Protein AF-A0A6F7WFU5-F1 (afdb_monomer_lite)

Structure (mmCIF, N/CA/C/O backbone):
data_AF-A0A6F7WFU5-F1
#
_entry.id   AF-A0A6F7WFU5-F1
#
loop_
_atom_site.group_PDB
_atom_site.id
_atom_site.type_symbol
_atom_site.label_atom_id
_atom_site.label_alt_id
_atom_site.label_comp_id
_atom_site.label_asym_id
_atom_site.label_entity_id
_atom_site.label_seq_id
_atom_site.pdbx_PDB_ins_code
_atom_site.Cartn_x
_atom_site.Cartn_y
_atom_site.Cartn_z
_atom_site.occupancy
_atom_site.B_iso_or_equiv
_atom_site.auth_seq_id
_atom_site.auth_comp_id
_atom_site.auth_asym_id
_atom_site.auth_atom_id
_atom_site.pdbx_PDB_model_num
ATOM 1 N N . MET A 1 1 ? 21.489 -22.222 -3.524 1.00 55.00 1 MET A N 1
ATOM 2 C CA . MET A 1 1 ? 21.203 -21.412 -4.727 1.00 55.00 1 MET A CA 1
ATOM 3 C C . MET A 1 1 ? 22.280 -20.335 -4.774 1.00 55.00 1 MET A C 1
ATOM 5 O O . MET A 1 1 ? 22.391 -19.611 -3.796 1.00 55.00 1 MET A O 1
ATOM 9 N N . HIS A 1 2 ? 23.144 -20.315 -5.791 1.00 76.00 2 HIS A N 1
ATOM 10 C CA . HIS A 1 2 ? 24.220 -19.320 -5.906 1.00 76.00 2 HIS A CA 1
ATOM 11 C C . HIS A 1 2 ? 23.889 -18.386 -7.070 1.00 76.00 2 HIS A C 1
ATOM 13 O O . HIS A 1 2 ? 23.670 -18.875 -8.174 1.00 76.00 2 HIS A O 1
ATOM 19 N N . PHE A 1 3 ? 23.839 -17.080 -6.807 1.00 79.50 3 PHE A N 1
ATOM 20 C CA . PHE A 1 3 ? 23.685 -16.048 -7.832 1.00 79.50 3 PHE A CA 1
ATOM 21 C C . PHE A 1 3 ? 25.067 -15.525 -8.240 1.00 79.50 3 PHE A C 1
ATOM 23 O O . PHE A 1 3 ? 25.878 -15.185 -7.378 1.00 79.50 3 PHE A O 1
ATOM 30 N N . GLY A 1 4 ? 25.341 -15.470 -9.541 1.00 87.19 4 GLY A N 1
ATOM 31 C CA . GLY A 1 4 ? 26.545 -14.878 -10.125 1.00 87.19 4 GLY A CA 1
ATOM 32 C C . GLY A 1 4 ? 26.260 -13.536 -10.801 1.00 87.19 4 GLY A C 1
ATOM 33 O O . GLY A 1 4 ? 25.114 -13.180 -11.063 1.00 87.19 4 GLY A O 1
ATOM 34 N N . ALA A 1 5 ? 27.307 -12.785 -11.154 1.00 86.31 5 ALA A N 1
ATOM 35 C CA . ALA A 1 5 ? 27.162 -11.481 -11.817 1.00 86.31 5 ALA A CA 1
ATOM 36 C C . ALA A 1 5 ? 26.341 -11.547 -13.123 1.00 86.31 5 ALA A C 1
ATOM 38 O O . ALA A 1 5 ? 25.612 -10.612 -13.452 1.00 86.31 5 ALA A O 1
ATOM 39 N N . ALA A 1 6 ? 26.406 -12.674 -13.839 1.00 88.00 6 ALA A N 1
ATOM 40 C CA . ALA A 1 6 ? 25.621 -12.907 -15.049 1.00 88.00 6 ALA A CA 1
ATOM 41 C C . ALA A 1 6 ? 24.103 -12.975 -14.790 1.00 88.00 6 ALA A C 1
ATOM 43 O O . ALA A 1 6 ? 23.321 -12.675 -15.690 1.00 88.00 6 ALA A O 1
ATOM 44 N N . ASP A 1 7 ? 23.667 -13.325 -13.577 1.00 87.50 7 ASP A N 1
ATOM 45 C CA . ASP A 1 7 ? 22.244 -13.369 -13.227 1.00 87.50 7 ASP A CA 1
ATOM 46 C C . ASP A 1 7 ? 21.638 -11.969 -13.154 1.00 87.50 7 ASP A C 1
ATOM 48 O O . ASP A 1 7 ? 20.520 -11.761 -13.620 1.00 87.50 7 ASP A O 1
ATOM 52 N N . LEU A 1 8 ? 22.410 -10.982 -12.685 1.00 84.19 8 LEU A N 1
ATOM 53 C CA . LEU A 1 8 ? 21.975 -9.583 -12.636 1.00 84.19 8 LEU A CA 1
ATOM 54 C C . LEU A 1 8 ? 21.699 -9.016 -14.032 1.00 84.19 8 LEU A C 1
ATOM 56 O O . LEU A 1 8 ? 20.758 -8.246 -14.208 1.00 84.19 8 LEU A O 1
ATOM 60 N N . LEU A 1 9 ? 22.462 -9.443 -15.044 1.00 87.75 9 LEU A N 1
ATOM 61 C CA . LEU A 1 9 ? 22.247 -9.039 -16.441 1.00 87.75 9 LEU A CA 1
ATOM 62 C C . LEU A 1 9 ? 20.932 -9.600 -17.021 1.00 87.75 9 LEU A C 1
ATOM 64 O O . LEU A 1 9 ? 20.397 -9.079 -18.007 1.00 87.75 9 LEU A O 1
ATOM 68 N N . ARG A 1 10 ? 20.387 -10.654 -16.400 1.00 86.19 10 ARG A N 1
ATOM 69 C CA . ARG A 1 10 ? 19.121 -11.293 -16.785 1.00 86.19 10 ARG A CA 1
ATOM 70 C C . ARG A 1 10 ? 17.918 -10.759 -16.012 1.00 86.19 10 ARG A C 1
ATOM 72 O O . ARG A 1 10 ? 16.789 -11.044 -16.402 1.00 86.19 10 ARG A O 1
ATOM 79 N N . CYS A 1 11 ? 18.130 -9.946 -14.979 1.00 86.56 11 CYS A N 1
ATOM 80 C CA . CYS A 1 11 ? 17.043 -9.311 -14.248 1.00 86.56 11 CYS A CA 1
ATOM 81 C C . CYS A 1 11 ? 16.313 -8.284 -15.122 1.00 86.56 11 CYS A C 1
ATOM 83 O O . CYS A 1 11 ? 16.906 -7.562 -15.932 1.00 86.56 11 CYS A O 1
ATOM 85 N N . ARG A 1 12 ? 14.996 -8.213 -14.946 1.00 84.75 12 ARG A N 1
ATOM 86 C CA . ARG A 1 12 ? 14.144 -7.149 -15.475 1.00 84.75 12 ARG A CA 1
ATOM 87 C C . ARG A 1 12 ? 13.357 -6.572 -14.311 1.00 84.75 12 ARG A C 1
ATOM 89 O O . ARG A 1 12 ? 12.947 -7.310 -13.421 1.00 84.75 12 ARG A O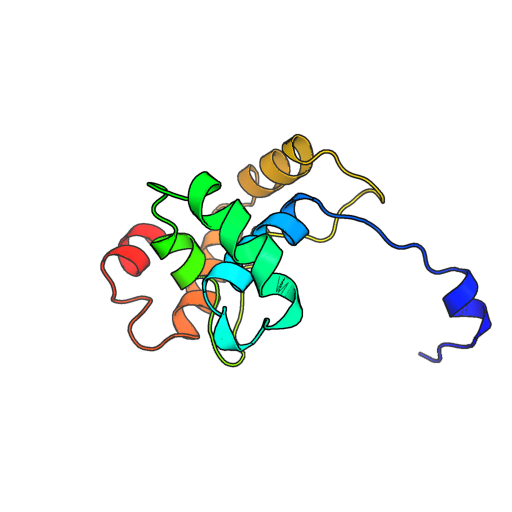 1
ATOM 96 N N . PHE A 1 13 ? 13.187 -5.257 -14.318 1.00 87.31 13 PHE A N 1
ATOM 97 C CA . PHE A 1 13 ? 12.401 -4.559 -13.312 1.00 87.31 13 PHE A CA 1
ATOM 98 C C . PHE A 1 13 ? 10.988 -4.375 -13.839 1.00 87.31 13 PHE A C 1
ATOM 100 O O . PHE A 1 13 ? 10.806 -3.938 -14.975 1.00 87.31 13 PHE A O 1
ATOM 107 N N . ALA A 1 14 ? 10.012 -4.717 -13.007 1.00 91.62 14 ALA A N 1
ATOM 108 C CA . ALA A 1 14 ? 8.620 -4.406 -13.257 1.00 91.62 14 ALA A CA 1
ATOM 109 C C . ALA A 1 14 ? 8.215 -3.180 -12.435 1.00 91.62 14 ALA A C 1
ATOM 111 O O . ALA A 1 14 ? 8.691 -2.974 -11.316 1.00 91.62 14 ALA A O 1
ATOM 112 N N . ILE A 1 15 ? 7.340 -2.367 -13.009 1.00 92.00 15 ILE A N 1
ATOM 113 C CA . ILE A 1 15 ? 6.756 -1.187 -12.393 1.0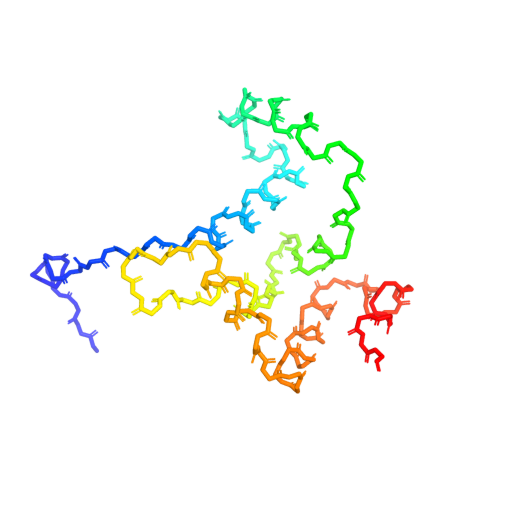0 92.00 15 ILE A CA 1
ATOM 114 C C . ILE A 1 15 ? 5.295 -1.504 -12.099 1.00 92.00 15 ILE A C 1
ATOM 116 O O . ILE A 1 15 ? 4.534 -1.823 -13.009 1.00 92.00 15 ILE A O 1
ATOM 120 N N . SER A 1 16 ? 4.920 -1.379 -10.828 1.00 94.50 16 SER A N 1
ATOM 121 C CA . SER A 1 16 ? 3.532 -1.442 -10.370 1.00 94.50 16 SER A CA 1
ATOM 122 C C . SER A 1 16 ? 3.087 -0.041 -9.943 1.00 94.50 16 SER A C 1
ATOM 124 O O . SER A 1 16 ? 3.467 0.408 -8.852 1.00 94.50 16 SER A O 1
ATOM 126 N N . PRO A 1 17 ? 2.343 0.696 -10.791 1.00 94.81 17 PRO A N 1
ATOM 127 C CA . PRO A 1 17 ? 1.717 1.955 -10.399 1.00 94.81 17 PRO A CA 1
ATOM 128 C C . PRO A 1 17 ? 0.878 1.855 -9.117 1.00 94.81 17 PRO A C 1
ATOM 130 O O . PRO A 1 17 ? 0.889 2.790 -8.310 1.00 94.81 17 PRO A O 1
ATOM 133 N N . LEU A 1 18 ? 0.187 0.731 -8.894 1.00 95.38 18 LEU A N 1
ATOM 134 C CA . LEU A 1 18 ? -0.602 0.502 -7.682 1.00 95.38 18 LEU A CA 1
ATOM 135 C C . LEU A 1 18 ? 0.289 0.458 -6.437 1.00 95.38 18 LEU A C 1
ATOM 137 O O . LEU A 1 18 ? 0.068 1.221 -5.495 1.00 95.38 18 LEU A O 1
ATOM 141 N N . CYS A 1 19 ? 1.340 -0.366 -6.459 1.00 93.94 19 CYS A N 1
ATOM 142 C CA . CYS A 1 19 ? 2.286 -0.463 -5.348 1.00 93.94 19 CYS A CA 1
ATOM 143 C C . CYS A 1 19 ? 2.981 0.885 -5.085 1.00 93.94 19 CYS A C 1
ATOM 145 O O . CYS A 1 19 ? 3.083 1.328 -3.942 1.00 93.94 19 CYS A O 1
ATOM 147 N N . GLN A 1 20 ? 3.380 1.611 -6.135 1.00 94.12 20 GLN A N 1
ATOM 148 C CA . GLN A 1 20 ? 3.980 2.943 -5.982 1.00 94.12 20 GLN A CA 1
ATOM 149 C C . GLN A 1 20 ? 3.020 3.963 -5.362 1.00 94.12 20 GLN A C 1
ATOM 151 O O . GLN A 1 20 ? 3.440 4.779 -4.541 1.00 94.12 20 GLN A O 1
ATOM 156 N N . THR A 1 21 ? 1.735 3.909 -5.719 1.00 93.38 21 THR A N 1
ATOM 157 C CA . THR A 1 21 ? 0.698 4.773 -5.134 1.00 93.38 21 THR A CA 1
ATOM 158 C C . THR A 1 21 ? 0.500 4.456 -3.655 1.00 93.38 21 THR A C 1
ATOM 160 O O . THR A 1 21 ? 0.449 5.366 -2.825 1.00 93.38 21 THR A O 1
ATOM 163 N N . HIS A 1 22 ? 0.462 3.170 -3.306 1.00 93.12 22 HIS A N 1
ATOM 164 C CA . HIS A 1 22 ? 0.392 2.712 -1.920 1.00 93.12 22 HIS A CA 1
ATOM 165 C C . HIS A 1 22 ? 1.583 3.210 -1.088 1.00 93.12 22 HIS A C 1
ATOM 167 O O . HIS A 1 22 ? 1.396 3.785 -0.012 1.00 93.12 22 HIS A O 1
ATOM 173 N N . GLU A 1 23 ? 2.808 3.091 -1.609 1.00 91.06 23 GLU A N 1
ATOM 174 C CA . GLU A 1 23 ? 3.999 3.623 -0.935 1.00 91.06 23 GLU A CA 1
ATOM 175 C C . GLU A 1 23 ? 3.987 5.152 -0.834 1.00 91.06 23 GLU A C 1
ATOM 177 O O . GLU A 1 23 ? 4.346 5.697 0.212 1.00 91.06 23 GLU A O 1
ATOM 182 N N . ALA A 1 24 ? 3.502 5.859 -1.859 1.00 91.75 24 ALA A N 1
ATOM 183 C CA . ALA A 1 24 ? 3.343 7.310 -1.812 1.00 91.75 24 ALA A CA 1
ATOM 184 C C . ALA A 1 24 ? 2.386 7.737 -0.684 1.00 91.75 24 ALA A C 1
ATOM 186 O O . ALA A 1 24 ? 2.680 8.683 0.051 1.00 91.75 24 ALA A O 1
ATOM 187 N N . VAL A 1 25 ? 1.282 7.010 -0.478 1.00 91.94 25 VAL A N 1
ATOM 188 C CA . VAL A 1 25 ? 0.371 7.245 0.654 1.00 91.94 25 VAL A CA 1
ATOM 189 C C . VAL A 1 25 ? 1.048 6.942 1.994 1.00 91.94 25 VAL A C 1
ATOM 191 O O . VAL A 1 25 ? 0.857 7.686 2.963 1.00 91.94 25 VAL A O 1
ATOM 194 N N . ARG A 1 26 ? 1.894 5.906 2.070 1.00 89.69 26 ARG A N 1
ATOM 195 C CA . ARG A 1 26 ? 2.683 5.611 3.277 1.00 89.69 26 ARG A CA 1
ATOM 196 C C . ARG A 1 26 ? 3.660 6.744 3.610 1.00 89.69 26 ARG A C 1
ATOM 198 O O . ARG A 1 26 ? 3.807 7.088 4.786 1.00 89.69 26 ARG A O 1
ATOM 205 N N . THR A 1 27 ? 4.284 7.360 2.604 1.00 89.56 27 THR A N 1
ATOM 206 C CA . THR A 1 27 ? 5.180 8.521 2.762 1.00 89.56 27 THR A CA 1
ATOM 207 C C . THR A 1 27 ? 4.466 9.705 3.427 1.00 89.56 27 THR A C 1
ATOM 209 O O . THR A 1 27 ? 5.074 10.394 4.248 1.00 89.56 27 THR A O 1
ATOM 212 N N . LEU A 1 28 ? 3.166 9.910 3.169 1.00 88.81 28 LEU A N 1
ATOM 213 C CA . LEU A 1 28 ? 2.377 10.988 3.792 1.00 88.81 28 LEU A CA 1
ATOM 214 C C . LEU A 1 28 ? 2.232 10.841 5.308 1.00 88.81 28 LEU A C 1
ATOM 216 O O . LEU A 1 28 ? 2.101 11.842 6.009 1.00 88.81 28 LEU A O 1
ATOM 220 N N . ARG A 1 29 ? 2.285 9.610 5.824 1.00 84.94 29 ARG A N 1
ATOM 221 C CA . ARG A 1 29 ? 2.199 9.331 7.263 1.00 84.94 29 ARG A CA 1
ATOM 222 C C . ARG A 1 29 ? 3.543 9.490 7.985 1.00 84.94 29 ARG A C 1
ATOM 224 O O . ARG A 1 29 ? 3.557 9.582 9.208 1.00 84.94 29 ARG A O 1
ATOM 231 N N . ARG A 1 30 ? 4.666 9.487 7.254 1.00 80.62 30 ARG A N 1
ATOM 232 C CA . ARG A 1 30 ? 6.041 9.455 7.799 1.00 80.62 30 ARG A CA 1
ATOM 233 C C . ARG A 1 30 ? 6.898 10.597 7.258 1.00 80.62 30 ARG A C 1
ATOM 235 O O . ARG A 1 30 ? 8.019 10.388 6.789 1.00 80.62 30 ARG A O 1
ATOM 242 N N . THR A 1 31 ? 6.351 11.807 7.262 1.00 77.62 31 THR A N 1
ATOM 243 C CA . THR A 1 31 ? 6.988 12.979 6.644 1.00 77.62 31 THR A CA 1
ATOM 244 C C . THR A 1 31 ? 8.352 13.304 7.258 1.00 77.62 31 THR A C 1
ATOM 246 O O . THR A 1 31 ? 9.251 13.753 6.546 1.00 77.62 31 THR A O 1
ATOM 249 N N . GLU A 1 32 ? 8.558 12.988 8.538 1.00 79.56 32 GLU A N 1
ATOM 250 C CA . GLU A 1 32 ? 9.814 13.176 9.265 1.00 79.56 32 GLU A CA 1
ATOM 251 C C . GLU A 1 32 ? 10.967 12.316 8.726 1.00 79.56 32 GLU A C 1
ATOM 253 O O . GLU A 1 32 ? 12.133 12.666 8.893 1.00 7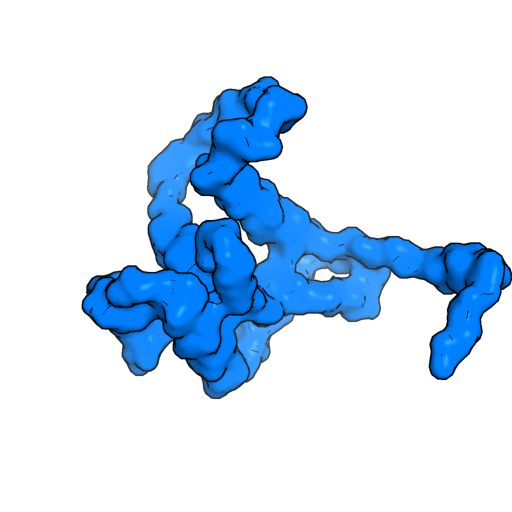9.56 32 GLU A O 1
ATOM 258 N N . ARG A 1 33 ? 10.660 11.208 8.038 1.00 78.12 33 ARG A N 1
ATOM 259 C CA . ARG A 1 33 ? 11.661 10.301 7.449 1.00 78.12 33 ARG A CA 1
ATOM 260 C C . ARG A 1 33 ? 12.042 10.673 6.021 1.00 78.12 33 ARG A C 1
ATOM 262 O O . ARG A 1 33 ? 12.889 10.014 5.419 1.00 78.12 33 ARG A O 1
ATOM 269 N N . HIS A 1 34 ? 11.394 11.684 5.449 1.00 80.31 34 HIS A N 1
ATOM 270 C CA . HIS A 1 34 ? 11.372 11.913 4.008 1.00 80.31 34 HIS A CA 1
ATOM 271 C C . HIS A 1 34 ? 11.747 13.355 3.655 1.00 80.31 34 HIS A C 1
ATOM 273 O O . HIS A 1 34 ? 11.118 13.984 2.806 1.00 80.31 34 HIS A O 1
ATOM 279 N N . GLY A 1 35 ? 12.817 13.868 4.277 1.00 82.94 35 GLY A N 1
ATOM 280 C CA . GLY A 1 35 ? 13.314 15.235 4.071 1.00 82.94 35 GLY A CA 1
ATOM 281 C C . GLY A 1 35 ? 13.549 15.597 2.597 1.00 82.94 35 GLY A C 1
ATOM 282 O O . GLY A 1 35 ? 13.186 16.687 2.162 1.00 82.94 35 GLY A O 1
ATOM 283 N N . TYR A 1 36 ? 14.056 14.654 1.795 1.00 87.81 36 TYR A N 1
ATOM 284 C CA . TYR A 1 36 ? 14.237 14.839 0.349 1.00 87.81 36 TYR A CA 1
ATOM 285 C C . TYR A 1 36 ? 12.909 15.033 -0.411 1.00 87.81 36 TYR A C 1
ATOM 287 O O . TYR A 1 36 ? 12.853 15.747 -1.409 1.00 87.81 36 TYR A O 1
ATOM 295 N N . HIS A 1 37 ? 11.808 14.461 0.085 1.00 88.50 37 HIS A N 1
ATOM 296 C CA . HIS A 1 37 ? 10.492 14.531 -0.552 1.00 88.50 37 HIS A CA 1
ATOM 297 C C . HIS A 1 37 ? 9.667 15.754 -0.133 1.00 88.50 37 HIS A C 1
ATOM 299 O O . HIS A 1 37 ? 8.550 15.909 -0.618 1.00 88.50 37 HIS A O 1
ATOM 305 N N . LEU A 1 38 ? 10.178 16.657 0.717 1.00 88.69 38 LEU A N 1
ATOM 306 C CA . LEU A 1 38 ? 9.418 17.814 1.217 1.00 88.69 38 LEU A CA 1
ATOM 307 C C . LEU A 1 38 ? 8.755 18.672 0.116 1.00 88.69 38 LEU A C 1
ATOM 309 O O . LEU A 1 38 ? 7.586 19.029 0.286 1.00 88.69 38 LEU A O 1
ATOM 313 N N . PRO A 1 39 ? 9.412 18.996 -1.020 1.00 90.88 39 PRO A N 1
ATOM 314 C CA . PRO A 1 39 ? 8.750 19.721 -2.107 1.00 90.88 39 PRO A CA 1
ATOM 315 C C . PRO A 1 39 ? 7.580 18.952 -2.731 1.00 90.88 39 PRO A C 1
ATOM 317 O O . PRO A 1 39 ? 6.569 19.551 -3.091 1.00 90.88 39 PRO A O 1
ATOM 320 N N . TRP A 1 40 ? 7.694 17.629 -2.853 1.00 91.81 40 TRP A N 1
ATOM 321 C CA . TRP A 1 40 ? 6.614 16.776 -3.349 1.00 91.81 40 TRP A CA 1
ATOM 322 C C . TRP A 1 40 ? 5.484 16.639 -2.321 1.00 91.81 40 TRP A C 1
ATOM 324 O O . TRP A 1 40 ? 4.325 16.826 -2.679 1.00 91.81 40 TRP A O 1
ATOM 334 N N . LEU A 1 41 ? 5.819 16.433 -1.043 1.00 90.62 41 LEU A N 1
ATOM 335 C CA . LEU A 1 41 ? 4.861 16.344 0.063 1.00 90.62 41 LEU A CA 1
ATOM 336 C C . LEU A 1 41 ? 3.981 17.592 0.160 1.00 90.62 41 LEU A C 1
ATOM 338 O O . LEU A 1 41 ? 2.780 17.479 0.384 1.00 90.62 41 LEU A O 1
ATOM 342 N N . ARG A 1 42 ? 4.556 18.785 -0.048 1.00 88.75 42 ARG A N 1
ATOM 343 C CA . ARG A 1 42 ? 3.781 20.033 -0.089 1.00 88.75 42 ARG A CA 1
ATOM 344 C C . ARG A 1 42 ? 2.762 20.045 -1.228 1.00 88.75 42 ARG A C 1
ATOM 346 O O . ARG A 1 42 ? 1.613 20.380 -0.978 1.00 88.75 42 ARG A O 1
ATOM 353 N N . ARG A 1 43 ? 3.161 19.642 -2.440 1.00 90.75 43 ARG A N 1
ATOM 354 C CA . ARG A 1 43 ? 2.268 19.605 -3.613 1.00 90.75 43 ARG A CA 1
ATOM 355 C C . ARG A 1 43 ? 1.156 18.571 -3.464 1.00 90.75 43 ARG A C 1
ATOM 357 O O . ARG A 1 43 ? 0.003 18.855 -3.753 1.00 90.75 43 ARG A O 1
ATOM 364 N N . VAL A 1 44 ? 1.490 17.366 -3.010 1.00 91.44 44 VAL A N 1
ATOM 365 C CA . VAL A 1 44 ? 0.512 16.272 -2.944 1.00 91.44 44 VAL A CA 1
ATOM 366 C C . VAL A 1 44 ? -0.500 16.466 -1.812 1.00 91.44 44 VAL A C 1
ATOM 368 O O . VAL A 1 44 ? -1.600 15.933 -1.891 1.00 91.44 44 VAL A O 1
ATOM 371 N N . ARG A 1 45 ? -0.167 17.266 -0.786 1.00 86.69 45 ARG A N 1
ATOM 372 C CA . ARG A 1 45 ? -1.077 17.589 0.322 1.00 86.69 45 ARG A CA 1
ATOM 373 C C . ARG A 1 45 ? -2.394 18.186 -0.169 1.00 86.69 45 ARG A C 1
ATOM 375 O O . ARG A 1 45 ? -3.444 17.829 0.353 1.00 86.69 45 ARG A O 1
ATOM 382 N N . GLU A 1 46 ? -2.339 19.051 -1.177 1.00 87.81 46 GLU A N 1
ATOM 383 C CA . GLU A 1 46 ? -3.530 19.637 -1.801 1.00 87.81 46 GLU A CA 1
ATOM 384 C C . GLU A 1 46 ? -4.375 18.557 -2.487 1.00 87.81 46 GLU A C 1
ATOM 386 O O . GLU A 1 46 ? -5.577 18.481 -2.255 1.00 87.81 46 GLU A O 1
ATOM 391 N N . ALA A 1 47 ? -3.739 17.653 -3.238 1.00 88.00 47 ALA A N 1
ATOM 392 C CA . ALA A 1 47 ? -4.419 16.576 -3.959 1.00 88.00 47 ALA A CA 1
ATOM 393 C C . ALA A 1 47 ? -5.113 15.553 -3.042 1.00 88.00 47 ALA A C 1
ATOM 395 O O . ALA A 1 47 ? -6.105 14.951 -3.440 1.00 88.00 47 ALA A O 1
ATOM 396 N N . VAL A 1 48 ? -4.606 15.351 -1.822 1.00 90.56 48 VAL A N 1
ATOM 397 C CA . VAL A 1 48 ? -5.208 14.430 -0.839 1.00 90.56 48 VAL A CA 1
ATOM 398 C C . VAL A 1 48 ? -6.096 15.136 0.187 1.00 90.56 48 VAL A C 1
ATOM 400 O O . VAL A 1 48 ? -6.593 14.502 1.119 1.00 90.56 48 VAL A O 1
ATOM 403 N N . THR A 1 49 ? -6.294 16.450 0.053 1.00 90.12 49 THR A N 1
ATOM 404 C CA . THR A 1 49 ? -7.150 17.209 0.968 1.00 90.12 49 THR A CA 1
ATOM 405 C C . THR A 1 49 ? -8.591 16.709 0.862 1.00 90.12 49 THR A C 1
ATOM 407 O O . THR A 1 49 ? -9.171 16.679 -0.218 1.00 90.12 49 THR A O 1
ATOM 410 N N . GLY A 1 50 ? -9.170 16.313 1.997 1.00 90.75 50 GLY A N 1
ATOM 411 C CA . GLY A 1 50 ? -10.537 15.788 2.072 1.00 90.75 50 GLY A CA 1
ATOM 412 C C . GLY A 1 50 ? -10.664 14.270 1.904 1.00 90.75 50 GLY A C 1
ATOM 413 O O . GLY A 1 50 ? -11.760 13.750 2.089 1.00 90.75 50 GLY A O 1
ATOM 414 N N . LEU A 1 51 ? -9.577 13.546 1.614 1.00 93.06 51 LEU A N 1
ATOM 415 C CA . LEU A 1 51 ? -9.589 12.081 1.601 1.00 93.06 51 LEU A CA 1
ATOM 416 C C . LEU A 1 51 ? -9.424 11.527 3.025 1.00 93.06 51 LEU A C 1
ATOM 418 O O . LEU A 1 51 ? -8.472 11.890 3.721 1.00 93.06 51 LEU A O 1
ATOM 422 N N . ASP A 1 52 ? -10.303 10.612 3.449 1.00 92.62 52 ASP A N 1
ATOM 423 C CA . ASP A 1 52 ? -10.061 9.817 4.661 1.00 92.62 52 ASP A CA 1
ATOM 424 C C . ASP A 1 52 ? -9.133 8.642 4.324 1.00 92.62 52 ASP A C 1
ATOM 426 O O . ASP A 1 52 ? -9.543 7.646 3.734 1.00 92.62 52 ASP A O 1
ATOM 430 N N . LEU A 1 53 ? -7.862 8.769 4.704 1.00 92.50 53 LEU A N 1
ATOM 431 C CA . LEU A 1 53 ? -6.844 7.728 4.531 1.00 92.50 53 LEU A CA 1
ATOM 432 C C . LEU A 1 53 ? -6.681 6.848 5.779 1.00 92.50 53 LEU A C 1
ATOM 434 O O . LEU A 1 53 ? -5.770 6.022 5.832 1.00 92.50 53 LEU A O 1
ATOM 438 N N . SER A 1 54 ? -7.531 7.017 6.797 1.00 91.94 54 SER A N 1
ATOM 439 C CA . SER A 1 54 ? -7.345 6.392 8.111 1.00 91.94 54 SER A CA 1
ATOM 440 C C . SER A 1 54 ? -7.356 4.866 8.062 1.00 91.94 54 SER A C 1
ATOM 442 O O . SER A 1 54 ? -6.552 4.241 8.749 1.00 91.94 54 SER A O 1
ATOM 444 N N . GLU A 1 55 ? -8.240 4.259 7.265 1.00 93.06 55 GLU A N 1
ATOM 445 C CA . GLU A 1 55 ? -8.325 2.796 7.125 1.00 93.06 55 GLU A CA 1
ATOM 446 C C . GLU A 1 55 ? -7.093 2.233 6.421 1.00 93.06 55 GLU A C 1
ATOM 448 O O . GLU A 1 55 ? -6.451 1.311 6.922 1.00 93.06 55 GLU A O 1
ATOM 453 N N . LEU A 1 56 ? -6.690 2.855 5.311 1.00 93.62 56 LEU A N 1
ATOM 454 C CA . LEU A 1 56 ? -5.489 2.454 4.587 1.00 93.62 56 LEU A CA 1
ATOM 455 C C . LEU A 1 56 ? -4.236 2.606 5.461 1.00 93.62 56 LEU A C 1
ATOM 457 O O . LEU A 1 56 ? -3.389 1.718 5.499 1.00 93.62 56 LEU A O 1
ATOM 461 N N . TRP A 1 57 ? -4.132 3.688 6.236 1.00 93.44 57 TRP A N 1
ATOM 462 C CA . TRP A 1 57 ? -3.043 3.862 7.194 1.00 93.44 57 TRP A CA 1
ATOM 463 C C . TRP A 1 57 ? -3.073 2.845 8.334 1.00 93.44 57 TRP A C 1
ATOM 465 O O . TRP A 1 57 ? -2.003 2.474 8.825 1.00 93.44 57 TRP A O 1
ATOM 475 N N . LEU A 1 58 ? -4.245 2.366 8.752 1.00 94.25 58 LEU A N 1
ATOM 476 C CA . LEU A 1 58 ? -4.345 1.305 9.752 1.00 94.25 58 LEU A CA 1
ATOM 477 C C . LEU A 1 58 ? -3.667 0.010 9.263 1.00 94.25 58 LEU A C 1
ATOM 479 O O . LEU A 1 58 ? -3.021 -0.664 10.060 1.00 94.25 58 LEU A O 1
ATOM 483 N N . LEU A 1 59 ? -3.701 -0.252 7.950 1.00 95.19 59 LEU A N 1
ATOM 484 C CA . LEU A 1 59 ? -3.029 -1.378 7.275 1.00 95.19 59 LEU A CA 1
ATOM 485 C C . LEU A 1 59 ? -1.552 -1.126 6.921 1.00 95.19 59 LEU A C 1
ATOM 487 O O . LEU A 1 59 ? -0.909 -1.940 6.259 1.00 95.19 59 LEU A O 1
ATOM 491 N N . MET A 1 60 ? -0.986 0.006 7.348 1.00 93.44 60 MET A N 1
ATOM 492 C CA . MET A 1 60 ? 0.412 0.380 7.105 1.00 93.44 60 MET A CA 1
ATOM 493 C C . MET A 1 60 ? 1.200 0.466 8.424 1.00 93.44 60 MET A C 1
ATOM 495 O O . MET A 1 60 ? 1.609 1.569 8.820 1.00 93.44 60 MET A O 1
ATOM 499 N N . PRO A 1 61 ? 1.440 -0.655 9.129 1.00 89.94 61 PRO A N 1
ATOM 500 C CA . PRO A 1 61 ? 2.062 -0.647 10.451 1.00 89.94 61 PRO A CA 1
ATOM 501 C C . PRO A 1 61 ? 3.421 0.072 10.465 1.00 89.94 61 PRO A C 1
ATOM 503 O O . PRO A 1 61 ? 4.226 -0.008 9.534 1.00 89.94 61 PRO A O 1
ATOM 506 N N . GLY A 1 62 ? 3.659 0.833 11.537 1.00 81.50 62 GLY A N 1
ATOM 507 C CA . GLY A 1 62 ? 4.762 1.789 11.674 1.00 81.50 62 GLY A CA 1
ATOM 508 C C . GLY A 1 62 ? 6.168 1.172 11.649 1.00 81.50 62 GLY A C 1
ATOM 509 O O . GLY A 1 62 ? 6.965 1.429 10.745 1.00 81.50 62 GLY A O 1
ATOM 510 N N . ARG A 1 63 ? 6.512 0.411 12.692 1.00 78.25 63 ARG A N 1
ATOM 511 C CA . ARG A 1 63 ? 7.874 -0.087 12.953 1.00 78.25 63 ARG A CA 1
ATOM 512 C C . ARG A 1 63 ? 7.966 -1.592 12.713 1.00 78.25 63 ARG A C 1
ATOM 514 O O . ARG A 1 63 ? 8.058 -2.344 13.669 1.00 78.25 63 ARG A O 1
ATOM 521 N N . GLY A 1 64 ? 7.973 -1.998 11.444 1.00 77.56 64 GLY A N 1
ATOM 522 C CA . GLY A 1 64 ? 8.008 -3.416 11.083 1.00 77.56 64 GLY A CA 1
ATOM 523 C C . GLY A 1 64 ? 6.661 -4.073 11.371 1.00 77.56 64 GLY A C 1
ATOM 524 O O . GLY A 1 64 ? 6.165 -4.069 12.490 1.00 77.56 64 GLY A O 1
ATOM 525 N N . GLY A 1 65 ? 6.021 -4.573 10.332 1.00 90.69 65 GLY A N 1
ATOM 526 C CA . GLY A 1 65 ? 4.716 -5.193 10.444 1.00 90.69 65 GLY A CA 1
ATOM 527 C C . GLY A 1 65 ? 4.214 -5.574 9.070 1.00 90.69 65 GLY A C 1
ATOM 528 O O . GLY A 1 65 ? 4.750 -5.124 8.054 1.00 90.69 65 GLY A O 1
ATOM 529 N N . TYR A 1 66 ? 3.191 -6.408 9.060 1.00 95.44 66 TYR A N 1
ATOM 530 C CA . TYR A 1 66 ? 2.623 -6.919 7.835 1.00 95.44 66 TYR A CA 1
ATOM 531 C C . TYR A 1 66 ? 1.704 -5.877 7.195 1.00 95.44 66 TYR A C 1
ATOM 533 O O . TYR A 1 66 ? 0.773 -5.366 7.817 1.00 95.44 66 TYR A O 1
ATOM 541 N N . THR A 1 67 ? 2.003 -5.530 5.950 1.00 95.00 67 THR A N 1
ATOM 542 C CA . THR A 1 67 ? 1.086 -4.805 5.070 1.00 95.00 67 THR A CA 1
ATOM 543 C C . THR A 1 67 ? 0.437 -5.853 4.179 1.00 95.00 67 THR A C 1
ATOM 545 O O . THR A 1 67 ? 1.197 -6.648 3.638 1.00 95.00 67 THR A O 1
ATOM 548 N N . PRO A 1 68 ? -0.895 -5.866 4.013 1.00 96.81 68 PRO A N 1
ATOM 549 C CA . PRO A 1 68 ? -1.553 -6.839 3.154 1.00 96.81 68 PRO A CA 1
ATOM 550 C C . PRO A 1 68 ? -0.967 -6.830 1.741 1.00 96.81 68 PRO A C 1
ATOM 552 O O . PRO A 1 68 ? -0.919 -5.779 1.094 1.00 96.81 68 PRO A O 1
ATOM 555 N N . ASP A 1 69 ? -0.532 -7.997 1.282 1.00 95.19 69 ASP A N 1
ATOM 556 C CA . ASP A 1 69 ? 0.066 -8.219 -0.029 1.00 95.19 69 ASP A CA 1
ATOM 557 C C . ASP A 1 69 ? -0.935 -7.895 -1.144 1.00 95.19 69 ASP A C 1
ATOM 559 O O . ASP A 1 69 ? -0.554 -7.370 -2.193 1.00 95.19 69 ASP A O 1
ATOM 563 N N . PHE A 1 70 ? -2.235 -8.107 -0.901 1.00 95.25 70 PHE A N 1
ATOM 564 C CA . PHE A 1 70 ? -3.272 -7.798 -1.887 1.00 95.25 70 PHE A CA 1
ATOM 565 C C . PHE A 1 70 ? -3.378 -6.304 -2.245 1.00 95.25 70 PHE A C 1
ATOM 567 O O . PHE A 1 70 ? -3.907 -5.981 -3.306 1.00 95.25 70 PHE A O 1
ATOM 574 N N . LEU A 1 71 ? -2.866 -5.384 -1.412 1.00 94.81 71 LEU A N 1
ATOM 575 C CA . LEU A 1 71 ? -2.871 -3.935 -1.691 1.00 94.81 71 LEU A CA 1
ATOM 576 C C . LEU A 1 71 ? -1.835 -3.514 -2.745 1.00 94.81 71 LEU A C 1
ATOM 578 O O . LEU A 1 71 ? -1.902 -2.404 -3.271 1.00 94.81 71 LEU A O 1
ATOM 582 N N . GLY A 1 72 ? -0.867 -4.376 -3.043 1.00 91.50 72 GLY A N 1
ATOM 583 C CA . GLY A 1 72 ? 0.186 -4.112 -4.017 1.00 91.50 72 GLY A CA 1
ATOM 584 C C . GLY A 1 72 ? 0.846 -5.407 -4.476 1.00 91.50 72 GLY A C 1
ATOM 585 O O . GLY A 1 72 ? 2.052 -5.558 -4.263 1.00 91.50 72 GLY A O 1
ATOM 586 N N . PRO A 1 73 ? 0.082 -6.346 -5.071 1.00 89.62 73 PRO A N 1
ATOM 587 C CA . PRO A 1 73 ? 0.618 -7.636 -5.472 1.00 89.62 73 PRO A CA 1
ATOM 588 C C . PRO A 1 73 ? 1.713 -7.439 -6.529 1.00 89.62 73 PRO A C 1
ATOM 590 O O . PRO A 1 73 ? 1.624 -6.495 -7.324 1.00 89.62 73 PRO A O 1
ATOM 593 N N . PRO A 1 74 ? 2.724 -8.326 -6.592 1.00 88.38 74 PRO A N 1
ATOM 594 C CA . PRO A 1 74 ? 3.727 -8.281 -7.646 1.00 88.38 74 PRO A CA 1
ATOM 595 C C . PRO A 1 74 ? 3.065 -8.202 -9.031 1.00 88.38 74 PRO A C 1
ATOM 597 O O . PRO A 1 74 ? 2.140 -8.970 -9.309 1.00 88.38 74 PRO A O 1
ATOM 600 N N . PRO A 1 75 ? 3.498 -7.278 -9.902 1.00 88.12 75 PRO A N 1
ATOM 601 C CA . PRO A 1 75 ? 2.868 -7.105 -11.200 1.00 88.12 75 PRO A CA 1
ATOM 602 C C . PRO A 1 75 ? 3.138 -8.321 -12.096 1.00 88.12 75 PRO A C 1
ATOM 604 O O . PRO A 1 75 ? 4.267 -8.799 -12.200 1.00 88.12 75 PRO A O 1
ATOM 607 N N . GLU A 1 76 ? 2.099 -8.802 -12.779 1.00 88.56 76 GLU A N 1
ATOM 608 C CA . GLU A 1 76 ? 2.191 -9.931 -13.722 1.00 88.56 76 GLU A CA 1
ATOM 609 C C . GLU A 1 76 ? 2.932 -9.570 -15.016 1.00 88.56 76 GLU A C 1
ATOM 611 O O . GLU A 1 76 ? 3.462 -10.440 -15.707 1.00 88.56 76 GLU A O 1
ATOM 616 N N . VAL A 1 77 ? 2.983 -8.276 -15.342 1.00 91.44 77 VAL A N 1
ATOM 617 C CA . VAL A 1 77 ? 3.657 -7.735 -16.524 1.00 91.44 77 VAL A CA 1
ATOM 618 C C . VAL A 1 77 ? 4.594 -6.590 -16.128 1.00 91.44 77 VAL A C 1
ATOM 620 O O . VAL A 1 77 ? 4.326 -5.901 -15.145 1.00 91.44 77 VAL A O 1
ATOM 623 N N . PRO A 1 78 ? 5.680 -6.326 -16.883 1.00 91.69 78 PRO A N 1
ATOM 624 C CA . PRO A 1 78 ? 6.657 -5.303 -16.505 1.00 91.69 78 PRO A CA 1
ATOM 625 C C . PRO A 1 78 ? 6.094 -3.881 -16.369 1.00 91.69 78 PRO A C 1
ATOM 627 O O . PRO A 1 78 ? 6.653 -3.087 -15.619 1.00 91.69 78 PRO A O 1
ATOM 630 N N . TYR A 1 79 ? 5.015 -3.558 -17.086 1.00 91.31 79 TYR A N 1
ATOM 631 C CA . TYR A 1 79 ? 4.362 -2.247 -17.065 1.00 91.31 79 TYR A CA 1
ATOM 632 C C . TYR A 1 79 ? 2.846 -2.434 -17.153 1.00 91.31 79 TYR A C 1
ATOM 634 O O . TYR A 1 79 ? 2.277 -2.425 -18.243 1.00 91.31 79 TYR A O 1
ATOM 642 N N . ALA A 1 80 ? 2.204 -2.665 -16.010 1.00 91.56 80 ALA A N 1
ATOM 643 C CA . ALA A 1 80 ? 0.752 -2.787 -15.943 1.00 91.56 80 ALA A CA 1
ATOM 644 C C . ALA A 1 80 ? 0.092 -1.393 -15.880 1.00 91.56 80 ALA A C 1
ATOM 646 O O . ALA A 1 80 ? 0.606 -0.517 -15.175 1.00 91.56 80 ALA A O 1
ATOM 647 N N . PRO A 1 81 ? -1.038 -1.167 -16.573 1.00 94.25 81 PRO A N 1
ATOM 648 C CA . PRO A 1 81 ? -1.900 -0.017 -16.313 1.00 94.25 81 PRO A CA 1
ATOM 649 C C . PRO A 1 81 ? -2.397 -0.020 -14.863 1.00 94.25 81 PRO A C 1
ATOM 651 O O . PRO A 1 81 ? -2.674 -1.078 -14.296 1.00 94.25 81 PRO A O 1
ATOM 654 N N . PHE A 1 82 ? -2.535 1.162 -14.261 1.00 94.75 82 PHE A N 1
ATOM 655 C CA . PHE A 1 82 ? -2.978 1.290 -12.868 1.00 94.75 82 PHE A CA 1
ATOM 656 C C . PHE A 1 82 ? -4.369 0.678 -12.656 1.00 94.75 82 PHE A C 1
ATOM 658 O O . PHE A 1 82 ? -4.624 0.016 -11.653 1.00 94.75 82 PHE A O 1
ATOM 665 N N . GLU A 1 83 ? -5.258 0.874 -13.622 1.00 96.38 83 GLU A N 1
ATOM 666 C CA . GLU A 1 83 ? -6.638 0.407 -13.625 1.00 96.38 83 GLU A CA 1
ATOM 667 C C . GLU A 1 83 ? -6.720 -1.121 -13.597 1.00 96.38 83 GLU A C 1
ATOM 669 O O . GLU A 1 83 ? -7.546 -1.671 -12.866 1.00 96.38 83 GLU A O 1
ATOM 674 N N . ASP A 1 84 ? -5.832 -1.797 -14.326 1.00 95.56 84 ASP A N 1
ATOM 675 C CA . ASP A 1 84 ? -5.764 -3.259 -14.377 1.00 95.56 84 ASP A CA 1
ATOM 676 C C . ASP A 1 84 ? -5.259 -3.826 -13.048 1.00 95.56 84 ASP A C 1
ATOM 678 O O . ASP A 1 84 ? -5.828 -4.776 -12.505 1.00 95.56 84 ASP A O 1
ATOM 682 N N . GLU A 1 85 ? -4.225 -3.211 -12.465 1.00 95.69 85 GLU A N 1
ATOM 683 C CA . GLU A 1 85 ? -3.745 -3.600 -11.137 1.00 95.69 85 GLU A CA 1
ATOM 684 C C . GLU A 1 85 ? -4.810 -3.371 -10.059 1.00 95.69 85 GLU A C 1
ATOM 686 O O . GLU A 1 85 ? -4.999 -4.215 -9.181 1.00 95.69 85 GLU A O 1
ATOM 691 N N . LEU A 1 86 ? -5.544 -2.258 -10.139 1.00 95.88 86 LEU A N 1
ATOM 692 C CA . LEU A 1 86 ? -6.626 -1.937 -9.215 1.00 95.88 86 LEU A CA 1
ATOM 693 C C . LEU A 1 86 ? -7.810 -2.903 -9.367 1.00 95.88 86 LEU A C 1
ATOM 695 O O . LEU A 1 86 ? -8.422 -3.291 -8.369 1.00 95.88 86 LEU A O 1
ATOM 699 N N . ALA A 1 87 ? -8.139 -3.312 -10.594 1.00 95.94 87 ALA A N 1
ATOM 700 C CA . ALA A 1 87 ? -9.143 -4.339 -10.854 1.00 95.94 87 ALA A CA 1
ATOM 701 C C . ALA A 1 87 ? -8.725 -5.688 -10.254 1.00 95.94 87 ALA A C 1
ATOM 703 O O . ALA A 1 87 ? -9.531 -6.329 -9.579 1.00 95.94 87 ALA A O 1
ATOM 704 N N . ARG A 1 88 ? -7.450 -6.070 -10.404 1.00 95.06 88 ARG A N 1
ATOM 705 C CA . ARG A 1 88 ? -6.892 -7.290 -9.805 1.00 95.06 88 ARG A CA 1
ATOM 706 C C . ARG A 1 88 ? -6.936 -7.258 -8.276 1.00 95.06 88 ARG A C 1
ATOM 708 O O . ARG A 1 88 ? -7.352 -8.237 -7.661 1.00 95.06 88 ARG A O 1
ATOM 715 N N . MET A 1 89 ? -6.588 -6.126 -7.661 1.00 95.94 89 MET A N 1
ATOM 716 C CA . MET A 1 89 ? -6.742 -5.928 -6.214 1.00 95.94 89 MET A CA 1
ATOM 717 C C . MET A 1 89 ? -8.199 -6.141 -5.783 1.00 95.94 89 MET A C 1
ATOM 719 O O . MET A 1 89 ? -8.458 -6.851 -4.812 1.00 95.94 89 MET A O 1
ATOM 723 N N . ARG A 1 90 ? -9.167 -5.575 -6.517 1.00 96.00 90 ARG A N 1
ATOM 724 C CA . ARG A 1 90 ? -10.603 -5.741 -6.227 1.00 96.00 90 ARG A CA 1
ATOM 725 C C . ARG A 1 90 ? -11.104 -7.173 -6.421 1.00 96.00 90 ARG A C 1
ATOM 727 O O . ARG A 1 90 ? -12.091 -7.536 -5.793 1.00 96.00 90 ARG A O 1
ATOM 734 N N . SER A 1 91 ? -10.447 -7.974 -7.260 1.00 96.94 91 SER A N 1
ATOM 735 C CA . SER A 1 91 ? -10.771 -9.393 -7.457 1.00 96.94 91 SER A CA 1
ATOM 736 C C . SER A 1 91 ? -10.094 -10.337 -6.460 1.00 96.94 91 SER A C 1
ATOM 738 O O . SER A 1 91 ? -10.213 -11.551 -6.611 1.00 96.94 91 SER A O 1
ATOM 740 N N . THR A 1 92 ? -9.365 -9.812 -5.470 1.00 97.56 92 THR A N 1
ATOM 741 C CA . THR A 1 92 ? -8.758 -10.635 -4.415 1.00 97.56 92 THR A CA 1
ATOM 742 C C . THR A 1 92 ? -9.833 -11.475 -3.734 1.00 97.56 92 THR A C 1
ATOM 744 O O . THR A 1 92 ? -10.884 -10.954 -3.364 1.00 97.56 92 THR A O 1
ATOM 747 N N . ASP A 1 93 ? -9.557 -12.769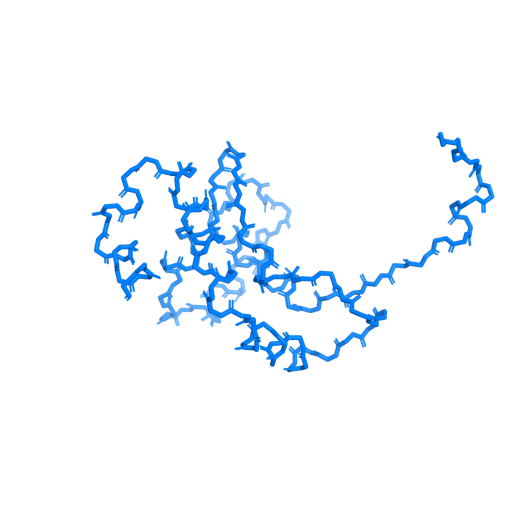 -3.548 1.00 97.75 93 ASP A N 1
ATOM 748 C CA . ASP A 1 93 ? -10.423 -13.660 -2.777 1.00 97.75 93 ASP A CA 1
ATOM 749 C C . ASP A 1 93 ? -10.730 -13.025 -1.404 1.00 97.75 93 ASP A C 1
ATOM 751 O O . ASP A 1 93 ? -9.792 -12.782 -0.634 1.00 97.75 93 ASP A O 1
ATOM 755 N N . PRO A 1 94 ? -12.008 -12.771 -1.062 1.00 97.38 94 PRO A N 1
ATOM 756 C CA . PRO A 1 94 ? -12.376 -12.162 0.211 1.00 97.38 94 PRO A CA 1
ATOM 757 C C . PRO A 1 94 ? -11.828 -12.920 1.422 1.00 97.38 94 PRO A C 1
ATOM 759 O O . PRO A 1 94 ? -11.458 -12.297 2.415 1.00 97.38 94 PRO A O 1
ATOM 762 N N . ALA A 1 95 ? -11.714 -14.252 1.345 1.00 98.06 95 ALA A N 1
ATOM 763 C CA . ALA A 1 95 ? -11.143 -15.036 2.434 1.00 98.06 95 ALA A CA 1
ATOM 764 C C . ALA A 1 95 ? -9.629 -14.803 2.576 1.00 98.06 95 ALA A C 1
ATOM 766 O O . ALA A 1 95 ? -9.116 -14.782 3.696 1.00 98.06 95 ALA A O 1
ATOM 767 N N . ALA A 1 96 ? -8.904 -14.626 1.468 1.00 97.94 96 ALA A N 1
ATOM 768 C CA . ALA A 1 96 ? -7.496 -14.233 1.488 1.00 97.94 96 ALA A CA 1
ATOM 769 C C . ALA A 1 96 ? -7.319 -12.812 2.027 1.00 97.94 96 ALA A C 1
ATOM 771 O O . ALA A 1 96 ? -6.559 -12.623 2.975 1.00 97.94 96 ALA A O 1
ATOM 772 N N . ALA A 1 97 ? -8.095 -11.854 1.513 1.00 97.75 97 ALA A N 1
ATOM 773 C CA . ALA A 1 97 ? -8.076 -10.477 1.991 1.00 97.75 97 ALA A CA 1
ATOM 774 C C . ALA A 1 97 ? -8.348 -10.409 3.502 1.00 97.75 97 ALA A C 1
ATOM 776 O O . ALA A 1 97 ? -7.572 -9.799 4.231 1.00 97.75 97 ALA A O 1
ATOM 777 N N . HIS A 1 98 ? -9.377 -11.104 4.001 1.00 98.12 98 HIS A N 1
ATOM 778 C CA . HIS A 1 98 ? -9.705 -11.145 5.431 1.00 98.12 98 HIS A CA 1
ATOM 779 C C . HIS A 1 98 ? -8.541 -11.658 6.286 1.00 98.12 98 HIS A C 1
ATOM 781 O O . HIS A 1 98 ? -8.156 -11.002 7.255 1.00 98.12 98 HIS A O 1
ATOM 787 N N . ARG A 1 99 ? -7.908 -12.775 5.893 1.00 98.50 99 ARG A N 1
ATOM 788 C CA . ARG A 1 99 ? -6.724 -13.305 6.597 1.00 98.50 99 ARG A CA 1
ATOM 789 C C . ARG A 1 99 ? -5.601 -12.275 6.668 1.00 98.50 99 ARG A C 1
ATOM 791 O O . ARG A 1 99 ? -4.990 -12.096 7.720 1.00 98.50 99 ARG A O 1
ATOM 798 N N . GLU A 1 100 ? -5.335 -11.588 5.567 1.00 98.19 100 GLU A N 1
ATOM 799 C CA . GLU A 1 100 ? -4.282 -10.580 5.501 1.00 98.19 100 GLU A CA 1
ATOM 800 C C . GLU A 1 100 ? -4.606 -9.323 6.321 1.00 98.19 100 GLU A C 1
ATOM 802 O O . GLU A 1 100 ? -3.721 -8.774 6.985 1.00 98.19 100 GLU A O 1
ATOM 807 N N . LEU A 1 101 ? -5.874 -8.899 6.346 1.00 97.94 101 LEU A N 1
ATOM 808 C CA . LEU A 1 101 ? -6.349 -7.821 7.213 1.00 97.94 101 LEU A CA 1
ATOM 809 C C . LEU A 1 101 ? -6.135 -8.173 8.691 1.00 97.94 101 LEU A C 1
ATOM 811 O O . LEU A 1 101 ? -5.579 -7.360 9.429 1.00 97.94 101 LEU A O 1
ATOM 815 N N . VAL A 1 102 ? -6.488 -9.393 9.115 1.00 98.00 102 VAL A N 1
ATOM 816 C CA . VAL A 1 102 ? -6.245 -9.875 10.489 1.00 98.00 102 VAL A CA 1
ATOM 817 C C . VAL A 1 102 ? -4.757 -9.806 10.841 1.00 98.00 102 VAL A C 1
ATOM 819 O O . VAL A 1 102 ? -4.396 -9.250 11.880 1.00 98.00 102 VAL A O 1
ATOM 822 N N . LEU A 1 103 ? -3.883 -10.321 9.968 1.00 97.81 103 LEU A N 1
ATOM 823 C CA . LEU A 1 103 ? -2.431 -10.305 10.180 1.00 97.81 103 LEU A CA 1
ATOM 824 C C . LEU A 1 103 ? -1.877 -8.879 10.300 1.00 97.81 103 LEU A C 1
ATOM 826 O O . LEU A 1 103 ? -1.029 -8.603 11.152 1.00 97.81 103 LEU A O 1
ATOM 830 N N . SER A 1 104 ? -2.359 -7.963 9.461 1.00 97.50 104 SER A N 1
ATOM 831 C CA . SER A 1 104 ? -1.899 -6.576 9.464 1.00 97.50 104 SER A CA 1
ATOM 832 C C . SER A 1 104 ? -2.350 -5.831 10.719 1.00 97.50 104 SER A C 1
ATOM 834 O O . SER A 1 104 ? -1.536 -5.191 11.390 1.00 97.50 104 SER A O 1
ATOM 836 N N . LEU A 1 105 ? -3.627 -5.967 11.090 1.00 97.12 105 LEU A N 1
ATOM 837 C CA . LEU A 1 105 ? -4.189 -5.324 12.277 1.00 97.12 105 LEU A CA 1
ATOM 838 C C . LEU A 1 105 ? -3.528 -5.836 13.563 1.00 97.12 105 LEU A C 1
ATOM 840 O O . LEU A 1 105 ? -3.253 -5.040 14.457 1.00 97.12 105 LEU A O 1
ATOM 844 N N . ALA A 1 106 ? -3.165 -7.120 13.631 1.00 96.12 106 ALA A N 1
ATOM 845 C CA . ALA A 1 106 ? -2.419 -7.678 14.761 1.00 96.12 106 ALA A CA 1
ATOM 846 C C . ALA A 1 106 ? -1.035 -7.026 14.968 1.00 96.12 106 ALA A C 1
ATOM 848 O O . ALA A 1 106 ? -0.492 -7.066 16.072 1.00 96.12 106 ALA A O 1
ATOM 849 N N . CYS A 1 107 ? -0.465 -6.382 13.941 1.00 95.88 107 CYS A N 1
ATOM 850 C CA . CYS A 1 107 ? 0.819 -5.682 14.047 1.00 95.88 107 CYS A CA 1
ATOM 851 C C . CYS A 1 107 ? 0.718 -4.309 14.741 1.00 95.88 107 CYS A C 1
ATOM 853 O O . CYS A 1 107 ? 1.748 -3.686 15.006 1.00 95.88 107 CYS A O 1
ATOM 855 N N . THR A 1 108 ? -0.491 -3.809 15.018 1.00 93.81 108 THR A N 1
ATOM 856 C CA . THR A 1 108 ? -0.714 -2.533 15.712 1.00 93.81 108 THR A CA 1
ATOM 857 C C . THR A 1 108 ? -1.624 -2.755 16.927 1.00 93.81 108 THR A C 1
ATOM 859 O O . THR A 1 108 ? -2.798 -3.073 16.746 1.00 93.81 108 THR A O 1
ATOM 862 N N . PRO A 1 109 ? -1.137 -2.562 18.169 1.00 93.50 109 PRO A N 1
ATOM 863 C CA . PRO A 1 109 ? -1.949 -2.773 19.368 1.00 93.50 109 PRO A CA 1
ATOM 864 C C . PRO A 1 109 ? -3.265 -1.984 19.341 1.00 93.50 109 PRO A C 1
ATOM 866 O O . PRO A 1 109 ? -3.259 -0.775 19.104 1.00 93.50 109 PRO A O 1
ATOM 869 N N . GLY A 1 110 ? -4.388 -2.665 19.585 1.00 94.19 110 GLY A N 1
ATOM 870 C CA . GLY A 1 110 ? -5.722 -2.059 19.598 1.00 94.19 110 GLY A CA 1
ATOM 871 C C . GLY A 1 110 ? -6.335 -1.801 18.216 1.00 94.19 110 GLY A C 1
ATOM 872 O O . GLY A 1 110 ? -7.440 -1.260 18.135 1.00 94.19 110 GLY A O 1
ATOM 873 N N . ALA A 1 111 ? -5.641 -2.121 17.115 1.00 95.12 111 ALA A N 1
ATOM 874 C CA . ALA A 1 111 ? -6.143 -1.823 15.776 1.00 95.12 111 ALA A CA 1
ATOM 875 C C . ALA A 1 111 ? -7.342 -2.699 15.398 1.00 95.12 111 ALA A C 1
ATOM 877 O O . ALA A 1 111 ? -8.322 -2.161 14.883 1.00 95.12 111 ALA A O 1
ATOM 878 N N . ALA A 1 112 ? -7.305 -4.000 15.700 1.00 95.75 112 ALA A N 1
ATOM 879 C CA . ALA A 1 112 ? -8.409 -4.925 15.430 1.00 95.75 112 ALA A CA 1
ATOM 880 C C . ALA A 1 112 ? -9.669 -4.580 16.247 1.00 95.75 112 ALA A C 1
ATOM 882 O O . ALA A 1 112 ? -10.791 -4.704 15.765 1.00 95.75 112 ALA A O 1
ATOM 883 N N . GLU A 1 113 ? -9.485 -4.068 17.464 1.00 96.81 113 GLU A N 1
ATOM 884 C CA . GLU A 1 113 ? -10.547 -3.650 18.379 1.00 96.81 113 GLU A CA 1
ATOM 885 C C . GLU A 1 113 ? -11.001 -2.203 18.145 1.00 96.81 113 GLU A C 1
ATOM 887 O O . GLU A 1 113 ? -11.929 -1.720 18.799 1.00 96.81 113 GLU A O 1
ATOM 892 N N . SER A 1 114 ? -10.377 -1.472 17.226 1.00 96.69 114 SER A N 1
ATOM 893 C CA . SER A 1 114 ? -10.855 -0.144 16.852 1.00 96.69 114 SER A CA 1
ATOM 894 C C . SER A 1 114 ? -12.170 -0.248 16.059 1.00 96.69 114 SER A C 1
ATOM 896 O O . SER A 1 114 ? -12.425 -1.273 15.422 1.00 96.69 114 SER A O 1
ATOM 898 N N . PRO A 1 115 ? -13.027 0.794 16.041 1.00 96.62 115 P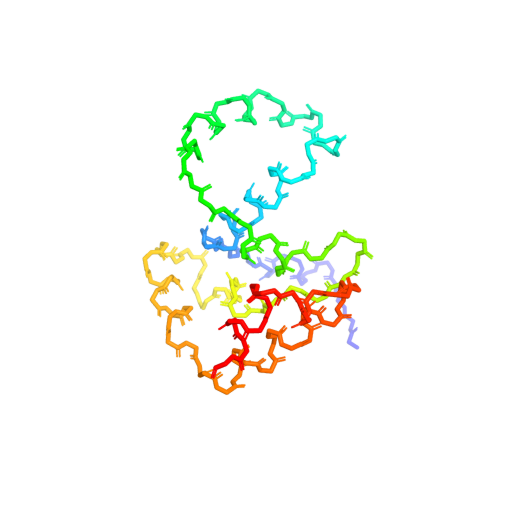RO A N 1
ATOM 899 C CA . PRO A 1 115 ? -14.228 0.794 15.204 1.00 96.62 115 PRO A CA 1
ATOM 900 C C . PRO A 1 115 ? -13.939 0.489 13.727 1.00 96.62 115 PRO A C 1
ATOM 902 O O . PRO A 1 115 ? -14.679 -0.273 13.117 1.00 96.62 115 PRO A O 1
ATOM 905 N N . ARG A 1 116 ? -12.833 1.024 13.188 1.00 95.69 116 ARG A N 1
ATOM 906 C CA . ARG A 1 116 ? -12.384 0.769 11.811 1.00 95.69 116 ARG A CA 1
ATOM 907 C C . ARG A 1 116 ? -11.909 -0.671 11.626 1.00 95.69 116 ARG A C 1
ATOM 909 O O . ARG A 1 116 ? -12.369 -1.336 10.714 1.00 95.69 116 ARG A O 1
ATOM 916 N N . GLY A 1 117 ? -11.072 -1.184 12.530 1.00 96.81 117 GLY A N 1
ATOM 917 C CA . GLY A 1 117 ? -10.613 -2.576 12.470 1.00 96.81 117 GLY A CA 1
ATOM 918 C C . GLY A 1 117 ? -11.765 -3.576 12.511 1.00 96.81 117 GLY A C 1
ATOM 919 O O . GLY A 1 117 ? -11.814 -4.479 11.685 1.00 96.81 117 GLY A O 1
ATOM 920 N N . ARG A 1 118 ? -12.750 -3.368 13.393 1.00 96.81 118 ARG A N 1
ATOM 921 C CA . ARG A 1 118 ? -13.962 -4.200 13.419 1.00 96.81 118 ARG A CA 1
ATOM 922 C C . ARG A 1 118 ? -14.782 -4.089 12.139 1.00 96.81 118 ARG A C 1
ATOM 924 O O . ARG A 1 118 ? -15.245 -5.112 11.662 1.00 96.81 118 ARG A O 1
ATOM 931 N N . ALA A 1 119 ? -14.955 -2.885 11.593 1.00 95.56 119 ALA A N 1
ATOM 932 C CA . ALA A 1 119 ? -15.686 -2.692 10.341 1.00 95.56 119 ALA A CA 1
ATOM 933 C C . ALA A 1 119 ? -15.003 -3.392 9.154 1.00 95.56 119 ALA A C 1
ATOM 935 O O . ALA A 1 119 ? -15.687 -3.924 8.292 1.00 95.56 119 ALA A O 1
ATOM 936 N N . MET A 1 120 ? -13.669 -3.434 9.136 1.00 94.94 120 MET A N 1
ATOM 937 C CA . MET A 1 120 ? -12.885 -4.109 8.094 1.00 94.94 120 MET A CA 1
ATOM 938 C C . MET A 1 120 ? -12.888 -5.639 8.221 1.00 94.94 120 MET A C 1
ATOM 940 O O . MET A 1 120 ? -12.579 -6.327 7.252 1.00 94.94 120 MET A O 1
ATOM 944 N N . LEU A 1 121 ? -13.176 -6.167 9.414 1.00 95.75 121 LEU A N 1
ATOM 945 C CA . LEU A 1 121 ? -13.191 -7.604 9.706 1.00 95.75 121 LEU A CA 1
ATOM 946 C C . LEU A 1 121 ? -14.602 -8.213 9.759 1.00 95.75 121 LEU A C 1
ATOM 948 O O . LEU A 1 121 ? -14.701 -9.433 9.922 1.00 95.75 121 LEU A O 1
ATOM 952 N N . ALA A 1 122 ? -15.644 -7.378 9.686 1.00 91.31 122 ALA A N 1
ATOM 953 C CA . ALA A 1 122 ? -17.055 -7.767 9.674 1.00 91.31 122 ALA A CA 1
ATOM 954 C C . ALA A 1 122 ? -17.481 -8.289 8.297 1.00 91.31 122 ALA A C 1
ATOM 956 O O . ALA A 1 122 ? -18.264 -9.265 8.283 1.00 91.31 122 ALA A O 1
#

Foldseek 3Di:
DDDDPVVVVVDDAADAPQVVVLVVLVCLVPVVVCVVCVVVNVVCCVVCPPPDCPLSVLLVQDPDFQRQCLSTPDDPDRYDDNVVSVVSSVVPDVVSVLVSLVRSNVSDPCSCVDPSNVVSND

Sequence (122 aa):
MHFGAADLLRCRFAISPLCQTHEAVRTLRRTERHGYHLPWLRRVREAVTGLDLSELWLLMPGRGGYTPDFLGPPPEVPYAPFEDELARMRSTDPAAAHRELVLSLACTPGAAESPRGRAMLA

pLDDT: mean 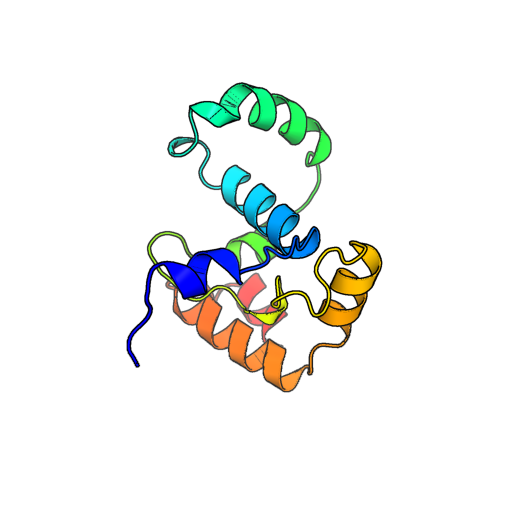91.38, std 6.21, range [55.0, 98.5]

Secondary structure (DSSP, 8-state):
----HHHHTT----B-HHHHHHHHHHHHH-GGG-GGGHHHHHHHHHHTTT---HHHHHTS-SSS-PPPGGGSPPPSSSB--HHHHHHHHHTS-HHHHHHHHHHHHHTSTTSTTSHHHHHHH-

Radius of gyration: 16.89 Å; chains: 1; bounding box: 44×41×37 Å